Protein AF-A0A958DFN4-F1 (afdb_monomer)

Radius of gyration: 22.92 Å; Cα contacts (8 Å, |Δi|>4): 13; chains: 1; bounding box: 23×50×65 Å

Foldseek 3Di:
DPDPVVVVVVVVVVVVVCVVPPPPVCVVDPPPPQDVVNVCCVVCAVPDPCNVVSVVVVVVVVVVVPDD

Mean predicted aligned error: 16.18 Å

pLDDT: mean 71.03, std 11.92, range [47.91, 89.56]

Structure (mmCIF, N/CA/C/O 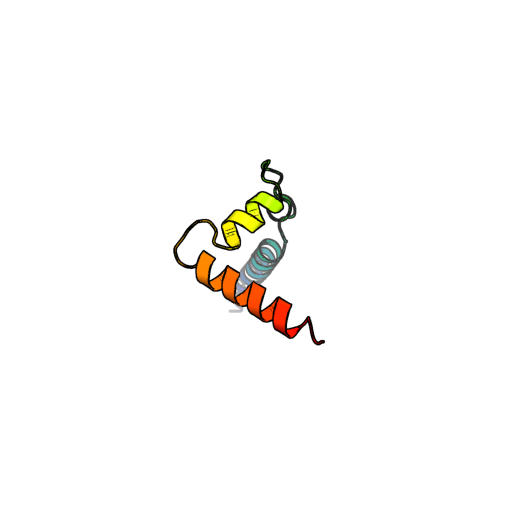backbone):
data_AF-A0A958DFN4-F1
#
_entry.id   AF-A0A958DFN4-F1
#
loop_
_atom_site.group_PDB
_atom_site.id
_atom_site.type_symbol
_atom_site.label_atom_id
_atom_site.label_alt_id
_atom_site.label_comp_id
_atom_site.label_asym_id
_atom_site.label_entity_id
_atom_site.label_seq_id
_atom_site.pdbx_PDB_ins_code
_atom_site.Cartn_x
_atom_site.Cartn_y
_atom_site.Cartn_z
_atom_site.occupancy
_atom_site.B_iso_or_equiv
_atom_site.auth_seq_id
_atom_site.auth_comp_id
_atom_site.auth_asym_id
_atom_site.auth_atom_id
_atom_site.pdbx_PDB_model_num
ATOM 1 N N . MET A 1 1 ? 12.392 -36.971 30.932 1.00 56.03 1 MET A N 1
ATOM 2 C CA . MET A 1 1 ? 11.496 -35.934 31.493 1.00 56.03 1 MET A CA 1
ATOM 3 C C . MET A 1 1 ? 10.858 -35.180 30.336 1.00 56.03 1 MET A C 1
ATOM 5 O O . MET A 1 1 ? 11.609 -34.582 29.574 1.00 56.03 1 MET A O 1
ATOM 9 N N . PRO A 1 2 ? 9.534 -35.253 30.119 1.00 62.84 2 PRO A N 1
ATOM 10 C CA . PRO A 1 2 ? 8.910 -34.514 29.028 1.00 62.84 2 PRO A CA 1
ATOM 11 C C . PRO A 1 2 ? 9.060 -33.009 29.287 1.00 62.84 2 PRO A C 1
ATOM 13 O O . PRO A 1 2 ? 8.753 -32.509 30.368 1.00 62.84 2 PRO A O 1
ATOM 16 N N . TRP A 1 3 ? 9.615 -32.314 28.299 1.00 67.56 3 TRP A N 1
ATOM 17 C CA . TRP A 1 3 ? 10.021 -30.913 28.352 1.00 67.56 3 TRP A CA 1
ATOM 18 C C . TRP A 1 3 ? 8.797 -29.999 28.491 1.00 67.56 3 TRP A C 1
ATOM 20 O O . TRP A 1 3 ? 8.189 -29.589 27.501 1.00 67.56 3 TRP A O 1
ATOM 30 N N . ASN A 1 4 ? 8.418 -29.688 29.733 1.00 72.75 4 ASN A N 1
ATOM 31 C CA . ASN A 1 4 ? 7.206 -28.932 30.076 1.00 72.75 4 ASN A CA 1
ATOM 32 C C . ASN A 1 4 ? 7.212 -27.484 29.532 1.00 72.75 4 ASN A C 1
ATOM 34 O O . ASN A 1 4 ? 6.180 -26.818 29.515 1.00 72.75 4 ASN A O 1
ATOM 38 N N . TRP A 1 5 ? 8.365 -27.013 29.046 1.00 81.00 5 TRP A N 1
ATOM 39 C CA . TRP A 1 5 ? 8.565 -25.680 28.476 1.00 81.00 5 TRP A CA 1
ATOM 40 C C . TRP A 1 5 ? 8.202 -25.572 26.982 1.00 81.00 5 TRP A C 1
ATOM 42 O O . TRP A 1 5 ? 8.092 -24.475 26.447 1.00 81.00 5 TRP A O 1
ATOM 52 N N . THR A 1 6 ? 7.935 -26.689 26.293 1.00 83.00 6 THR A N 1
ATOM 53 C CA . THR A 1 6 ? 7.493 -26.655 24.880 1.00 83.00 6 THR A CA 1
ATOM 54 C C . THR A 1 6 ? 6.103 -26.040 24.702 1.00 83.00 6 THR A C 1
ATOM 56 O O . THR A 1 6 ? 5.854 -25.359 23.712 1.00 83.00 6 THR A O 1
ATOM 59 N N . LYS A 1 7 ? 5.200 -26.236 25.670 1.00 83.25 7 LYS A N 1
ATOM 60 C CA . LYS A 1 7 ? 3.834 -25.689 25.642 1.00 83.25 7 LYS A CA 1
ATOM 61 C C . LYS A 1 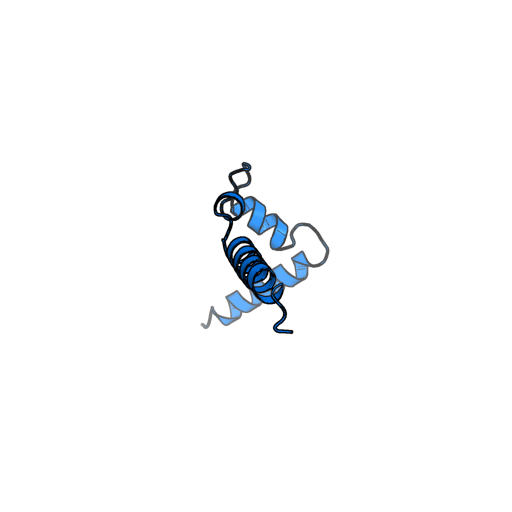7 ? 3.806 -24.152 25.620 1.00 83.25 7 LYS A C 1
ATOM 63 O O . LYS A 1 7 ? 3.194 -23.609 24.703 1.00 83.25 7 LYS A O 1
ATOM 68 N N . PRO A 1 8 ? 4.469 -23.434 26.552 1.00 87.56 8 PRO A N 1
ATOM 69 C CA . PRO A 1 8 ? 4.509 -21.973 26.495 1.00 87.56 8 PRO A CA 1
ATOM 70 C C . PRO A 1 8 ? 5.277 -21.460 25.272 1.00 87.56 8 PRO A C 1
ATOM 72 O O . PRO A 1 8 ? 4.887 -20.442 24.712 1.00 87.56 8 PRO A O 1
ATOM 75 N N . LEU A 1 9 ? 6.308 -22.180 24.810 1.00 89.38 9 LEU A N 1
ATOM 76 C CA . LEU A 1 9 ? 7.047 -21.831 23.593 1.00 89.38 9 LEU A CA 1
ATOM 77 C C . LEU A 1 9 ? 6.144 -21.852 22.347 1.00 89.38 9 LEU A C 1
ATOM 79 O O . LEU A 1 9 ? 6.153 -20.910 21.560 1.00 89.38 9 LEU A O 1
ATOM 83 N N . MET A 1 10 ? 5.334 -22.902 22.186 1.00 89.56 10 MET A N 1
ATOM 84 C CA . MET A 1 10 ? 4.368 -23.000 21.086 1.00 89.56 10 MET A CA 1
ATOM 85 C C . MET A 1 10 ? 3.313 -21.898 21.159 1.00 89.56 10 MET A C 1
ATOM 87 O O . MET A 1 10 ? 2.973 -21.296 20.144 1.00 89.56 10 MET A O 1
ATOM 91 N N . LEU A 1 11 ? 2.834 -21.589 22.363 1.00 88.56 11 LEU A N 1
ATOM 92 C CA . LEU A 1 11 ? 1.842 -20.537 22.572 1.00 88.56 11 LEU A CA 1
ATOM 93 C C . LEU A 1 11 ? 2.410 -19.147 22.239 1.00 88.56 11 LEU A C 1
ATOM 95 O O . LEU A 1 11 ? 1.739 -18.344 21.594 1.00 88.56 11 LEU A O 1
ATOM 99 N N . ALA A 1 12 ? 3.672 -18.893 22.597 1.00 88.12 12 ALA A N 1
ATOM 100 C CA . ALA A 1 12 ? 4.384 -17.670 22.242 1.00 88.12 12 ALA A CA 1
ATOM 101 C C . ALA A 1 12 ? 4.603 -17.545 20.725 1.00 88.12 12 ALA A C 1
ATOM 103 O O . ALA A 1 12 ? 4.389 -16.474 20.162 1.00 88.12 12 ALA A O 1
ATOM 104 N N . LEU A 1 13 ? 4.969 -18.636 20.045 1.00 86.62 13 LEU A N 1
ATOM 105 C CA . LEU A 1 13 ? 5.154 -18.648 18.591 1.00 86.62 13 LEU A CA 1
ATOM 106 C C . LEU A 1 13 ? 3.849 -18.327 17.844 1.00 86.62 13 LEU A C 1
ATOM 108 O O . LEU A 1 13 ? 3.843 -17.529 16.905 1.00 86.62 13 LEU A O 1
ATOM 112 N N . VAL A 1 14 ? 2.728 -18.905 18.285 1.00 85.88 14 VAL A N 1
ATOM 113 C CA . VAL A 1 14 ? 1.397 -18.609 17.729 1.00 85.88 14 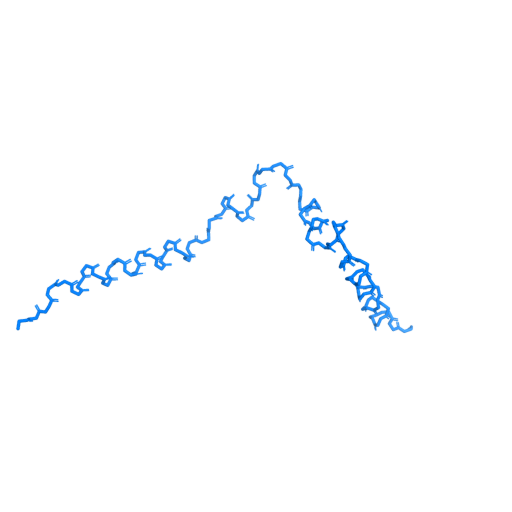VAL A CA 1
ATOM 114 C C . VAL A 1 14 ? 1.007 -17.151 17.981 1.00 85.88 14 VAL A C 1
ATOM 116 O O . VAL A 1 14 ? 0.501 -16.490 17.082 1.00 85.88 14 VAL A O 1
ATOM 119 N N . ALA A 1 15 ? 1.29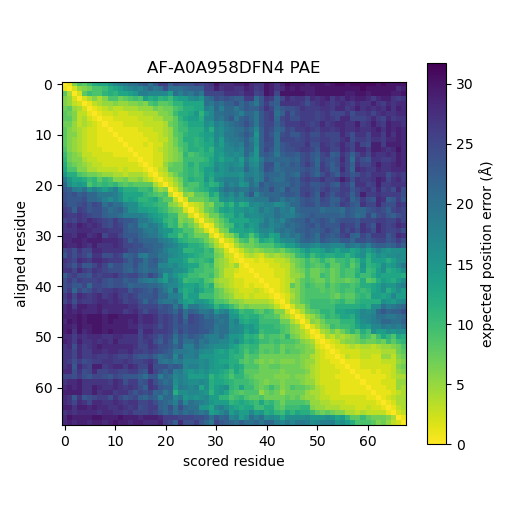0 -16.611 19.167 1.00 82.62 15 ALA A N 1
ATOM 120 C CA . ALA A 1 15 ? 0.992 -15.214 19.476 1.00 82.62 15 ALA A CA 1
ATOM 121 C C . ALA A 1 15 ? 1.811 -14.232 18.617 1.00 82.62 15 ALA A C 1
ATOM 123 O O . ALA A 1 15 ? 1.257 -13.264 18.103 1.00 82.62 15 ALA A O 1
ATOM 124 N N . VAL A 1 16 ? 3.106 -14.495 18.411 1.00 82.12 16 VAL A N 1
ATOM 125 C CA . VAL A 1 16 ? 3.978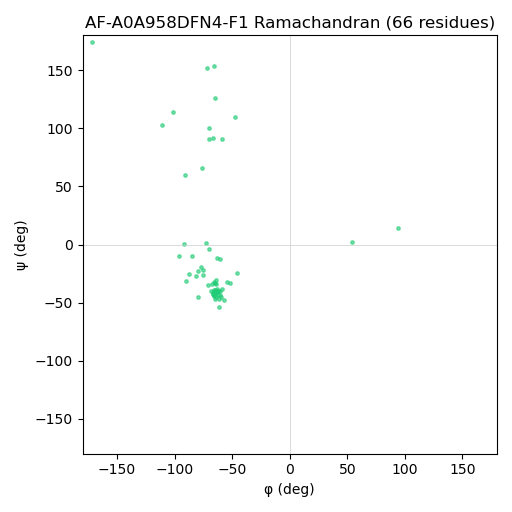 -13.654 17.570 1.00 82.12 16 VAL A CA 1
ATOM 126 C C . VAL A 1 16 ? 3.556 -13.710 16.107 1.00 82.12 16 VAL A C 1
ATOM 128 O O . VAL A 1 16 ? 3.495 -12.677 15.448 1.00 82.12 16 VAL A O 1
ATOM 131 N N . THR A 1 17 ? 3.228 -14.896 15.594 1.00 78.38 17 THR A N 1
ATOM 132 C CA . THR A 1 17 ? 2.736 -15.030 14.216 1.00 78.38 17 THR A CA 1
ATOM 133 C C . THR A 1 17 ? 1.379 -14.359 14.040 1.00 78.38 17 THR A C 1
ATOM 135 O O . THR A 1 17 ? 1.200 -13.646 13.061 1.00 78.38 17 THR A O 1
ATOM 138 N N . ALA A 1 18 ? 0.459 -14.479 15.001 1.00 76.31 18 ALA A N 1
ATOM 139 C CA . ALA A 1 18 ? -0.819 -13.771 14.971 1.00 76.31 18 ALA A CA 1
ATOM 140 C C . ALA A 1 18 ? -0.650 -12.244 15.044 1.00 76.31 18 ALA A C 1
ATOM 142 O O . ALA A 1 18 ? -1.326 -11.533 14.310 1.00 76.31 18 ALA A O 1
ATOM 143 N N . ALA A 1 19 ? 0.271 -11.732 15.865 1.00 68.81 19 ALA A N 1
ATOM 144 C CA . ALA A 1 19 ? 0.567 -10.300 15.949 1.00 68.81 19 ALA A CA 1
ATOM 145 C C . ALA A 1 19 ? 1.295 -9.768 14.699 1.00 68.81 19 ALA A C 1
ATOM 147 O O . ALA A 1 19 ? 1.040 -8.647 14.279 1.00 68.81 19 ALA A O 1
ATOM 148 N N . GLY A 1 20 ? 2.162 -10.576 14.081 1.00 63.09 20 GLY A N 1
ATOM 149 C CA . GLY A 1 20 ? 2.861 -10.236 12.837 1.00 63.09 20 GLY A CA 1
ATOM 150 C C . GLY A 1 20 ? 2.020 -10.411 11.563 1.00 63.09 20 GLY A C 1
ATOM 151 O O . GLY A 1 20 ? 2.316 -9.777 10.556 1.00 63.09 20 GLY A O 1
ATOM 152 N N . CYS A 1 21 ? 0.972 -11.246 11.590 1.00 64.38 21 CYS A N 1
ATOM 153 C CA . CYS A 1 21 ? -0.022 -11.391 10.511 1.00 64.38 21 CYS A CA 1
ATOM 154 C C . CYS A 1 21 ? -1.293 -10.560 10.735 1.00 64.38 21 CYS A C 1
ATOM 156 O O . CYS A 1 21 ? -2.113 -10.445 9.821 1.00 64.38 21 CYS A O 1
ATOM 158 N N . ALA A 1 22 ? -1.475 -9.966 11.916 1.00 57.53 22 ALA A N 1
ATOM 159 C CA . ALA A 1 22 ? -2.483 -8.945 12.138 1.00 57.53 22 ALA A CA 1
ATOM 160 C C . ALA A 1 22 ? -2.036 -7.686 11.397 1.00 57.53 22 ALA A C 1
ATOM 162 O O . ALA A 1 22 ? -1.291 -6.858 11.908 1.00 57.53 22 ALA A O 1
ATOM 163 N N . THR A 1 23 ? -2.478 -7.579 10.147 1.00 56.59 23 THR A N 1
ATOM 164 C CA . THR A 1 23 ? -2.401 -6.353 9.361 1.00 56.59 23 THR A CA 1
ATOM 165 C C . THR A 1 23 ? -2.912 -5.199 10.234 1.00 56.59 23 THR A C 1
ATOM 167 O O . THR 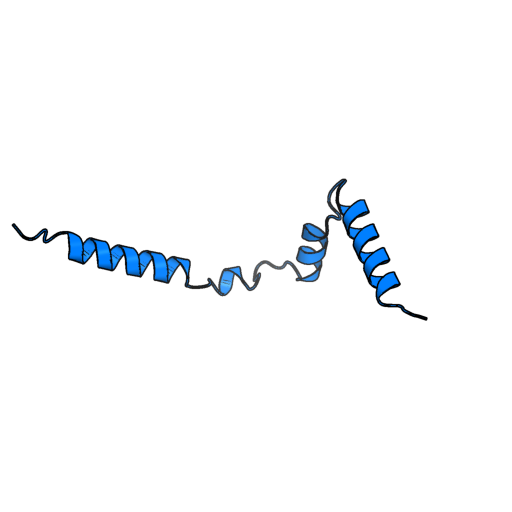A 1 23 ? -4.085 -5.155 10.614 1.00 56.59 23 THR A O 1
ATOM 170 N N . ASN A 1 24 ? -2.011 -4.307 10.646 1.00 55.94 24 ASN A N 1
ATOM 171 C CA . ASN A 1 24 ? -2.373 -3.131 11.418 1.00 55.94 24 ASN A CA 1
ATOM 172 C C . ASN A 1 24 ? -3.129 -2.188 10.478 1.00 55.94 24 ASN A C 1
ATOM 174 O O . ASN A 1 24 ? -2.537 -1.505 9.643 1.00 55.94 24 ASN A O 1
ATOM 178 N N . LYS A 1 25 ? -4.461 -2.191 10.581 1.00 47.91 25 LYS A N 1
ATOM 179 C CA . LYS A 1 25 ? -5.352 -1.363 9.756 1.00 47.91 25 LYS A CA 1
ATOM 180 C C . LYS A 1 25 ? -4.983 0.125 9.821 1.00 47.91 25 LYS A C 1
ATOM 182 O O . LYS A 1 25 ? -5.136 0.818 8.818 1.00 47.91 25 LYS A O 1
ATOM 187 N N . GLU A 1 26 ? -4.471 0.587 10.960 1.00 52.00 26 GLU A N 1
ATOM 188 C CA . GLU A 1 26 ? -4.112 1.991 11.183 1.00 52.00 26 GLU A CA 1
ATOM 189 C C . GLU A 1 26 ? -2.790 2.393 10.520 1.00 52.00 26 GLU A C 1
ATOM 191 O O . GLU A 1 26 ? -2.556 3.573 10.273 1.00 52.00 26 GLU A O 1
ATOM 196 N N . GLU A 1 27 ? -1.948 1.414 10.192 1.00 52.09 27 GLU A N 1
ATOM 197 C CA . GLU A 1 27 ? -0.715 1.596 9.422 1.00 52.09 27 GLU A CA 1
ATOM 198 C C . GLU A 1 27 ? -0.965 1.450 7.911 1.00 52.09 27 GLU A C 1
ATOM 200 O O . GLU A 1 27 ? -0.352 2.140 7.101 1.00 52.09 27 GLU A O 1
ATOM 205 N N . LEU A 1 28 ? -1.929 0.605 7.528 1.00 53.28 28 LEU A N 1
ATOM 206 C CA . LEU A 1 28 ? -2.345 0.381 6.137 1.00 53.28 28 LEU A CA 1
ATOM 207 C C . LEU A 1 28 ? -3.191 1.510 5.544 1.00 53.28 28 LEU A C 1
ATOM 209 O O . LEU A 1 28 ? -3.216 1.695 4.328 1.00 53.28 28 LEU A O 1
ATOM 213 N N . LEU A 1 29 ? -3.901 2.255 6.386 1.00 54.34 29 LEU A N 1
ATOM 214 C CA . LEU A 1 29 ? -4.627 3.452 5.993 1.00 54.34 29 LEU A CA 1
ATOM 215 C C . LEU A 1 29 ? -3.901 4.622 6.634 1.00 54.34 29 LEU A C 1
ATOM 217 O O . LEU A 1 29 ? -4.022 4.842 7.833 1.00 54.34 29 LEU A O 1
ATOM 221 N N . THR A 1 30 ? -3.113 5.354 5.853 1.00 55.19 30 THR A N 1
ATOM 222 C CA . THR A 1 30 ? -2.382 6.528 6.329 1.00 55.19 30 THR A CA 1
ATOM 223 C C . THR A 1 30 ? -3.359 7.573 6.882 1.00 55.19 30 THR A C 1
ATOM 225 O O . THR A 1 30 ? -3.816 8.455 6.162 1.00 55.19 30 THR A O 1
ATOM 228 N N . HIS A 1 31 ? -3.656 7.519 8.184 1.00 57.00 31 HIS A N 1
ATOM 229 C CA . HIS A 1 31 ? -4.375 8.573 8.913 1.00 57.00 31 HIS A CA 1
ATOM 230 C C . HIS A 1 31 ? -3.518 9.843 9.075 1.00 57.00 31 HIS A C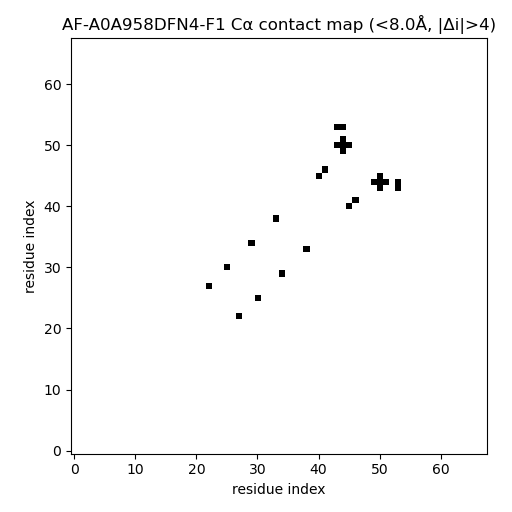 1
ATOM 232 O O . HIS A 1 31 ? -3.975 10.862 9.586 1.00 57.00 31 HIS A O 1
ATOM 238 N N . GLY A 1 32 ? -2.259 9.805 8.633 1.00 56.59 32 GLY A N 1
ATOM 239 C CA . GLY A 1 32 ? -1.304 10.902 8.719 1.00 56.59 32 GLY A CA 1
ATOM 240 C C . GLY A 1 32 ? -1.315 11.814 7.499 1.00 56.59 32 GLY A C 1
ATOM 241 O O . GLY A 1 32 ? -0.286 11.908 6.846 1.00 56.59 32 GLY A O 1
ATOM 242 N N . GLY A 1 33 ? -2.449 12.449 7.172 1.00 61.84 33 GLY A N 1
ATOM 243 C CA . GLY A 1 33 ? -2.561 13.630 6.286 1.00 61.84 33 GLY A CA 1
ATOM 244 C C . GLY A 1 33 ? -1.956 13.557 4.873 1.00 61.84 33 GLY A C 1
ATOM 245 O O . GLY A 1 33 ? -1.990 14.547 4.149 1.00 61.84 33 GLY A O 1
ATOM 246 N N . ARG A 1 34 ? -1.384 12.421 4.481 1.00 60.31 34 ARG A N 1
ATOM 247 C CA . ARG A 1 34 ? -0.642 12.224 3.243 1.00 60.31 34 ARG A CA 1
ATOM 248 C C . ARG A 1 34 ? -1.577 11.524 2.285 1.00 60.31 34 ARG A C 1
ATOM 250 O O . ARG A 1 34 ? -2.043 10.418 2.557 1.00 60.31 34 ARG A O 1
ATOM 257 N N . SER A 1 35 ? -1.933 12.217 1.215 1.00 73.56 35 SER A N 1
ATOM 258 C CA . SER A 1 35 ? -2.846 11.656 0.235 1.00 73.56 35 SER A CA 1
ATOM 259 C C . SER A 1 35 ? -2.181 10.459 -0.445 1.00 73.56 35 SER A C 1
ATOM 261 O O . SER A 1 35 ? -0.957 10.405 -0.574 1.00 73.56 35 SER A O 1
ATOM 263 N N . MET A 1 36 ? -2.976 9.506 -0.941 1.00 72.06 36 MET A N 1
ATOM 264 C CA . MET A 1 36 ? -2.441 8.419 -1.774 1.00 72.06 36 MET A CA 1
ATOM 265 C C . MET A 1 36 ? -1.610 8.975 -2.935 1.00 72.06 36 MET A C 1
ATOM 267 O O . MET A 1 36 ? -0.608 8.381 -3.312 1.00 72.06 36 MET A O 1
ATOM 271 N N . HIS A 1 37 ? -1.986 10.145 -3.464 1.00 71.75 37 HIS A N 1
ATOM 272 C CA . HIS A 1 37 ? -1.221 10.831 -4.496 1.00 71.75 37 HIS A CA 1
ATOM 273 C C . HIS A 1 37 ? 0.202 11.170 -4.032 1.00 71.75 37 HIS A C 1
ATOM 275 O O . HIS A 1 37 ? 1.147 10.892 -4.761 1.00 71.75 37 HIS A O 1
ATOM 281 N N . ASP A 1 38 ? 0.376 11.689 -2.817 1.00 71.81 38 ASP A N 1
ATOM 282 C CA . ASP A 1 38 ? 1.694 12.022 -2.261 1.00 71.81 38 ASP A CA 1
ATOM 283 C C . ASP A 1 38 ? 2.578 10.777 -2.093 1.00 71.81 38 ASP A C 1
ATOM 285 O O . ASP A 1 38 ? 3.769 10.817 -2.395 1.00 71.81 38 ASP A O 1
ATOM 289 N N . ILE A 1 39 ? 1.982 9.653 -1.680 1.00 74.75 39 ILE A N 1
ATOM 290 C CA . ILE A 1 39 ? 2.666 8.355 -1.553 1.00 74.75 39 ILE A CA 1
ATOM 291 C C . ILE A 1 39 ? 3.111 7.856 -2.931 1.00 74.75 39 ILE A C 1
ATOM 293 O O . ILE A 1 39 ? 4.266 7.478 -3.117 1.00 74.75 39 ILE A O 1
ATOM 297 N N . TRP A 1 40 ? 2.218 7.920 -3.923 1.00 72.25 40 TRP A N 1
ATOM 298 C CA . TRP A 1 40 ? 2.542 7.551 -5.299 1.00 72.25 40 TRP A CA 1
ATOM 299 C C . TRP A 1 40 ? 3.663 8.411 -5.875 1.00 72.25 40 TRP A C 1
ATOM 301 O O . TRP A 1 40 ? 4.536 7.872 -6.543 1.00 72.25 40 TRP A O 1
ATOM 311 N N . ARG A 1 41 ? 3.689 9.722 -5.610 1.00 69.81 41 ARG A N 1
ATOM 312 C CA . ARG A 1 41 ? 4.783 10.590 -6.075 1.00 69.81 41 ARG A CA 1
ATOM 313 C C . ARG A 1 41 ? 6.112 10.261 -5.404 1.00 69.81 41 ARG A C 1
ATOM 315 O O . ARG A 1 41 ? 7.144 10.253 -6.071 1.00 69.81 41 ARG A O 1
ATOM 322 N N . GLN A 1 42 ? 6.084 9.986 -4.102 1.00 73.00 42 GLN A N 1
ATOM 323 C CA . GLN A 1 42 ? 7.276 9.645 -3.335 1.00 73.00 42 GLN A CA 1
ATOM 324 C C . GLN A 1 42 ? 7.900 8.324 -3.816 1.00 73.00 42 GLN A C 1
ATOM 326 O O . GLN A 1 42 ? 9.108 8.273 -4.039 1.00 73.00 42 GLN A O 1
ATOM 331 N N . GLU A 1 43 ? 7.081 7.294 -4.042 1.00 69.25 43 GLU A N 1
ATOM 332 C CA . GLU A 1 43 ? 7.560 5.956 -4.421 1.00 69.25 43 GLU A CA 1
ATOM 333 C C . GLU A 1 43 ? 7.752 5.757 -5.931 1.00 69.25 43 GLU A C 1
ATOM 335 O O . GLU A 1 43 ? 8.591 4.961 -6.350 1.00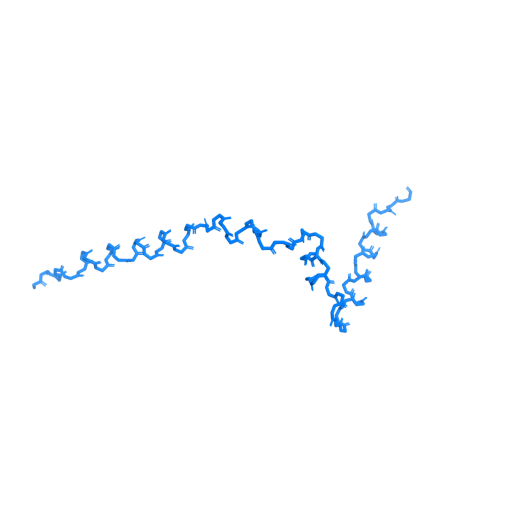 69.25 43 GLU A O 1
ATOM 340 N N . ALA A 1 44 ? 7.044 6.507 -6.785 1.00 66.56 44 ALA A N 1
ATOM 341 C CA . ALA A 1 44 ? 7.235 6.447 -8.240 1.00 66.56 44 ALA A CA 1
ATOM 342 C C . ALA A 1 44 ? 8.547 7.104 -8.720 1.00 66.56 44 ALA A C 1
ATOM 344 O O . ALA A 1 44 ? 8.833 7.103 -9.919 1.00 66.56 44 ALA A O 1
ATOM 345 N N . GLY A 1 45 ? 9.372 7.615 -7.801 1.00 58.84 45 GLY A N 1
ATOM 346 C CA . GLY A 1 45 ? 10.752 7.995 -8.087 1.00 58.84 45 GLY A CA 1
ATOM 347 C C . GLY A 1 45 ? 10.976 9.462 -8.448 1.00 58.84 45 GLY A C 1
ATOM 348 O O . GLY A 1 45 ? 12.080 9.790 -8.880 1.00 58.84 45 GLY A O 1
ATOM 349 N N . ASP A 1 46 ? 10.014 10.364 -8.216 1.00 58.78 46 ASP A N 1
ATOM 350 C CA . ASP A 1 46 ? 10.204 11.813 -8.440 1.00 58.78 46 ASP A CA 1
ATOM 351 C C . ASP A 1 46 ? 11.344 12.412 -7.569 1.00 58.78 46 ASP A C 1
ATOM 353 O O . ASP A 1 46 ? 11.793 13.529 -7.815 1.00 58.78 46 ASP A O 1
ATOM 357 N N . GLY A 1 47 ? 11.848 11.675 -6.568 1.00 55.19 47 GLY A N 1
ATOM 358 C CA . GLY A 1 47 ? 12.905 12.108 -5.644 1.00 55.19 47 GLY A CA 1
ATOM 359 C C . GLY A 1 47 ? 14.358 11.779 -6.031 1.00 55.19 47 GLY A C 1
ATOM 360 O O . GLY A 1 47 ? 15.259 12.119 -5.266 1.00 55.19 47 GLY A O 1
ATOM 361 N N . GLY A 1 48 ? 14.641 11.125 -7.167 1.00 58.09 48 GLY A N 1
ATOM 362 C CA . GLY A 1 48 ? 16.025 10.772 -7.523 1.00 58.09 48 GLY A CA 1
ATOM 363 C C . GLY A 1 48 ? 16.234 10.205 -8.930 1.00 58.09 48 GLY A C 1
ATOM 364 O O . GLY A 1 48 ? 15.286 9.935 -9.658 1.00 58.09 48 GLY A O 1
ATOM 365 N N . SER A 1 49 ? 17.505 9.992 -9.305 1.00 56.34 49 SER A N 1
ATOM 366 C CA . SER A 1 49 ? 17.986 9.567 -10.643 1.00 56.34 49 SER A CA 1
ATOM 367 C C . SER A 1 49 ? 17.210 8.393 -11.290 1.00 56.34 49 SER A C 1
ATOM 369 O O . SER A 1 49 ? 17.147 8.288 -12.516 1.00 56.34 49 SER A O 1
ATOM 371 N N . GLY A 1 50 ? 16.552 7.546 -10.486 1.00 57.62 50 GLY A N 1
ATOM 372 C CA . GLY A 1 50 ? 15.710 6.431 -10.938 1.00 57.62 50 GLY A CA 1
ATOM 373 C C . GLY A 1 50 ? 14.329 6.806 -11.505 1.00 57.62 50 GLY A C 1
ATOM 374 O O . GLY A 1 50 ? 13.795 6.042 -12.311 1.00 57.62 50 GLY A O 1
ATOM 375 N N . GLY A 1 51 ? 13.767 7.978 -11.176 1.00 63.47 51 GLY A N 1
ATOM 376 C CA . GLY A 1 51 ? 12.439 8.406 -11.650 1.00 63.47 51 GLY A CA 1
ATOM 377 C C . GLY A 1 51 ? 12.355 8.600 -13.162 1.00 63.47 5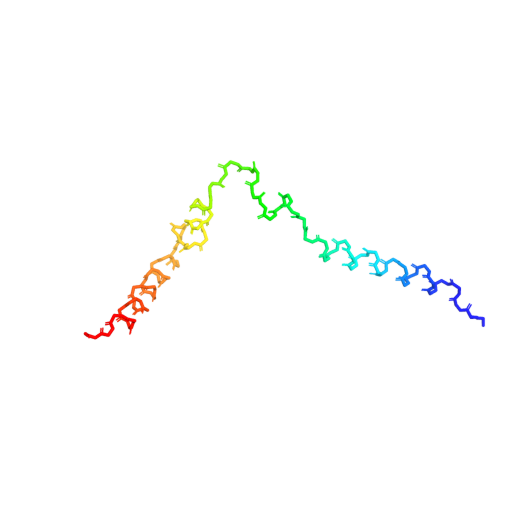1 GLY A C 1
ATOM 378 O O . GLY A 1 51 ? 11.363 8.244 -13.797 1.00 63.47 51 GLY A O 1
ATOM 379 N N . ASN A 1 52 ? 13.447 9.060 -13.780 1.00 67.00 52 ASN A N 1
ATOM 380 C CA . ASN A 1 52 ? 13.535 9.209 -15.234 1.00 67.00 52 ASN A CA 1
ATOM 381 C C . ASN A 1 52 ? 13.467 7.861 -15.968 1.00 67.00 52 ASN A C 1
ATOM 383 O O . ASN A 1 52 ? 12.947 7.785 -17.081 1.00 67.00 52 ASN A O 1
ATOM 387 N N . VAL A 1 53 ? 13.994 6.793 -15.363 1.00 70.50 53 VAL A N 1
ATOM 388 C CA . VAL A 1 53 ? 13.985 5.447 -15.950 1.00 70.50 53 VAL A CA 1
ATOM 389 C C . VAL A 1 53 ? 12.616 4.796 -15.757 1.00 70.50 53 VAL A C 1
ATOM 391 O O . VAL A 1 53 ? 12.054 4.283 -16.724 1.00 70.50 53 VAL A O 1
ATOM 394 N N . ALA A 1 54 ? 12.044 4.885 -14.552 1.00 73.94 54 ALA A N 1
ATOM 395 C CA . ALA A 1 54 ? 10.703 4.379 -14.260 1.00 73.94 54 ALA A CA 1
ATOM 396 C C . ALA A 1 54 ? 9.629 5.068 -15.124 1.00 73.94 54 ALA A C 1
ATOM 398 O O . ALA A 1 54 ? 8.788 4.399 -15.725 1.00 73.94 54 ALA A O 1
ATOM 399 N N . GLY A 1 55 ? 9.712 6.394 -15.285 1.00 76.88 55 GLY A N 1
ATOM 400 C CA . GLY A 1 55 ? 8.813 7.157 -16.154 1.00 76.88 55 GLY A CA 1
ATOM 401 C C . GLY A 1 55 ? 8.909 6.753 -17.630 1.00 76.88 55 GLY A C 1
ATOM 402 O O . GLY A 1 55 ? 7.884 6.621 -18.301 1.00 76.88 55 GLY A O 1
ATOM 403 N N . ARG A 1 56 ? 10.123 6.488 -18.137 1.00 79.19 56 ARG A N 1
ATOM 404 C CA . ARG A 1 56 ? 10.337 5.992 -19.510 1.00 79.19 56 ARG A CA 1
ATOM 405 C C . ARG A 1 56 ? 9.764 4.591 -19.715 1.00 79.19 56 ARG A C 1
ATOM 407 O O . ARG A 1 56 ? 9.090 4.376 -20.716 1.00 79.19 56 ARG A O 1
ATOM 414 N N . GLN A 1 57 ? 9.964 3.677 -18.766 1.00 82.06 57 GLN A N 1
ATOM 415 C CA . GLN A 1 57 ? 9.378 2.332 -18.833 1.00 82.06 57 GLN A CA 1
ATOM 416 C C . GLN A 1 57 ? 7.846 2.376 -18.816 1.00 82.06 57 GLN A C 1
ATOM 418 O O . GLN A 1 57 ? 7.196 1.661 -19.572 1.00 82.06 57 GLN A O 1
ATOM 423 N N . LEU A 1 58 ? 7.256 3.261 -18.007 1.00 81.94 58 LEU A N 1
ATOM 424 C CA . LEU A 1 58 ? 5.805 3.437 -17.956 1.00 81.94 58 LEU A CA 1
ATOM 425 C C . LEU A 1 58 ? 5.240 3.980 -19.282 1.00 81.94 58 LEU A C 1
ATOM 427 O O . LEU A 1 58 ? 4.166 3.565 -19.721 1.00 81.94 58 LEU A O 1
ATOM 431 N N . LEU A 1 59 ? 5.951 4.913 -19.925 1.00 85.12 59 LEU A N 1
ATOM 432 C CA . LEU A 1 59 ? 5.584 5.453 -21.238 1.00 85.12 59 LEU A CA 1
ATOM 433 C C . LEU A 1 59 ? 5.695 4.397 -22.342 1.00 85.12 59 LEU A C 1
ATOM 435 O O . LEU A 1 59 ? 4.791 4.311 -23.170 1.00 85.12 59 LEU A O 1
ATOM 439 N N . ASP A 1 60 ? 6.755 3.593 -22.335 1.00 85.12 60 ASP A N 1
ATOM 440 C CA . ASP A 1 60 ? 6.958 2.507 -23.297 1.00 85.12 60 ASP A CA 1
ATOM 441 C C . ASP A 1 60 ? 5.893 1.408 -23.136 1.00 85.12 60 ASP A C 1
ATOM 443 O O . ASP A 1 60 ? 5.232 1.016 -24.097 1.00 85.12 60 ASP A O 1
ATOM 447 N N . ALA A 1 61 ? 5.589 1.015 -21.893 1.00 84.12 61 ALA A N 1
ATOM 448 C CA . ALA A 1 61 ? 4.493 0.098 -21.589 1.00 84.12 61 ALA A CA 1
ATOM 449 C C . ALA A 1 61 ? 3.145 0.630 -22.107 1.00 84.12 61 ALA A C 1
ATOM 451 O O . ALA A 1 61 ? 2.424 -0.088 -22.801 1.00 84.12 61 ALA A O 1
ATOM 452 N N . ARG A 1 62 ? 2.816 1.907 -21.855 1.00 85.75 62 ARG A N 1
ATOM 453 C CA . ARG A 1 62 ? 1.597 2.535 -22.401 1.00 85.75 62 ARG A CA 1
ATOM 454 C C . ARG A 1 62 ? 1.563 2.520 -23.926 1.00 85.75 62 ARG A C 1
ATOM 456 O O . ARG A 1 62 ? 0.491 2.318 -24.493 1.00 85.75 62 ARG A O 1
ATOM 463 N N . GLN A 1 63 ? 2.703 2.731 -24.579 1.00 87.12 63 GLN A N 1
ATOM 464 C CA . GLN A 1 63 ? 2.805 2.673 -26.036 1.00 87.12 63 GLN A CA 1
ATOM 465 C C . GLN A 1 63 ? 2.610 1.247 -26.558 1.00 87.12 63 GLN A C 1
ATOM 467 O O . GLN A 1 63 ? 1.870 1.058 -27.514 1.00 87.12 63 GLN A O 1
ATOM 472 N N . SER A 1 64 ? 3.158 0.234 -25.882 1.00 83.62 64 SER A N 1
ATOM 473 C CA . SER A 1 64 ? 2.944 -1.173 -26.247 1.00 83.62 64 SER A CA 1
ATOM 474 C C . SER A 1 64 ? 1.482 -1.626 -26.117 1.00 83.62 64 SER A C 1
ATOM 476 O O . SER A 1 64 ? 1.034 -2.488 -26.875 1.00 83.62 64 SER A O 1
ATOM 478 N N . LEU A 1 65 ? 0.729 -1.038 -25.176 1.00 84.62 65 LEU A N 1
ATOM 479 C CA . LEU A 1 65 ? -0.702 -1.295 -24.986 1.00 84.62 65 LEU A CA 1
ATOM 480 C C . LEU A 1 65 ? -1.570 -0.487 -25.961 1.00 84.62 65 LEU A C 1
ATOM 482 O O . LEU A 1 65 ? -2.659 -0.931 -26.322 1.00 84.62 65 LEU A O 1
ATOM 486 N N . ARG A 1 66 ? -1.082 0.668 -26.427 1.00 83.38 66 ARG A N 1
ATOM 487 C CA . ARG A 1 66 ? -1.623 1.403 -27.578 1.00 83.38 66 ARG A CA 1
ATOM 488 C C . ARG A 1 66 ? -1.194 0.713 -28.878 1.00 83.38 66 ARG A C 1
ATOM 490 O O . ARG A 1 66 ? -0.422 1.251 -29.664 1.00 83.38 66 ARG A O 1
ATOM 497 N N . ARG A 1 67 ? -1.682 -0.502 -29.112 1.00 72.94 67 ARG A N 1
ATOM 498 C CA . ARG A 1 67 ? -1.659 -1.072 -30.468 1.00 72.94 67 ARG A CA 1
ATOM 499 C C . ARG A 1 67 ? -2.689 -0.348 -31.366 1.00 72.94 67 ARG A C 1
ATOM 501 O O . ARG A 1 67 ? -3.618 0.237 -30.810 1.00 72.94 67 ARG A O 1
ATOM 508 N N . PRO A 1 68 ? -2.431 -0.303 -32.692 1.00 65.06 68 PRO A N 1
ATOM 509 C CA . PRO A 1 68 ? -2.854 0.758 -33.620 1.00 65.06 68 PRO A CA 1
ATOM 510 C C . PRO A 1 68 ? -4.360 0.910 -33.823 1.00 65.06 68 PRO A C 1
ATOM 512 O O . PRO A 1 68 ? -5.081 -0.107 -33.720 1.00 65.06 68 PRO A O 1
#

Secondary structure (DSSP, 8-state):
---TTHHHHHHHHHHHHHHHHS--HHHHTT-SS--HHHHHHHHTTTTSTTHHHHHHHHHHHHHHH---

Sequence (68 aa):
MPWNWTKPLMLALVAVTAAGCATNKEELLTHGGRSMHDIWRQEAGDGGSGGNVAGRQLLDARQSLRRP

Solvent-accessible surface area (backbone atoms only — not comparable to full-atom values): 4192 Å² total; per-residue (Å²): 129,86,69,77,64,54,60,61,50,53,53,49,52,52,50,51,50,51,60,74,66,49,75,55,64,73,74,76,44,65,81,72,88,55,51,71,66,57,52,49,46,61,71,58,22,78,82,50,88,61,16,66,54,51,51,49,52,54,51,50,52,53,50,69,72,59,64,133